Protein AF-A0A814BYK7-F1 (afdb_monomer_lite)

Secondary structure (DSSP, 8-state):
-PPPHHHHTSTT-GGGG--EEEEES--HHHHHHHGGGGGG-TT--EEEEEE--TT--HHHHHHHHHH-TT--EEEEEEEEEPPP-GGGGGGS-S-----SEEEEEEE--HHHHHHHHTT-TT--EEEEEEPPP--

Foldseek 3Di:
DDQDVQQCLALPHPQLQPAEDAEAPPPQVVVLVCLLSVLSNLRHAEYADEAEDAPHACLSVLLSQQPRARHAY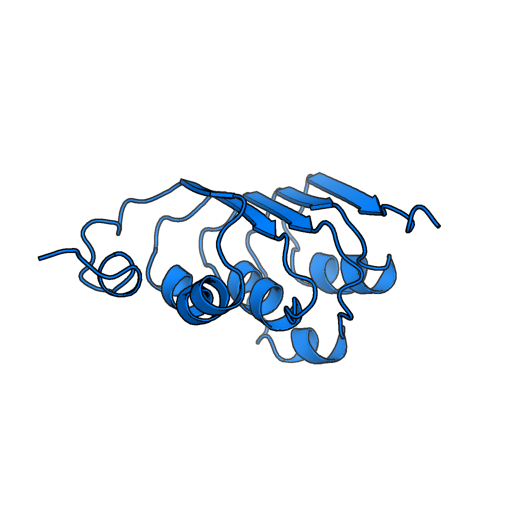YAYAYAYQHDYDLVSNVPNPLRARNHQEYAYHEDDDPVSVVSSVVSHPNHPYYHYHYDDDPD

InterPro domains:
  IPR032675 Leucine-rich repeat domain superfamily [G3DSA:3.80.10.10] (1-133)

pLDDT: mean 77.99, std 12.7, range [42.56, 96.81]

Sequence (135 aa):
MLLSFNDLFSFNSPFNLLRILHLYNCPSKKFISYLPNLTYLPDLSSLNLKICDQSINLNNIYQIILTLPKLKICNIKTNNNLKFSSSSILSINQNLSQIERLDIRGHCDLNECLSIVSHTHQLSHLVYIQTNPIH

Organism: NCBI:txid433720

Radius of gyration: 14.59 Å; chains: 1; bounding box: 35×36×38 Å

Structure (mmCIF, N/CA/C/O backbone):
data_AF-A0A814BYK7-F1
#
_entry.id   AF-A0A814BYK7-F1
#
loop_
_atom_site.group_PDB
_atom_site.id
_atom_site.type_symbol
_atom_site.label_atom_id
_atom_site.label_alt_id
_atom_site.label_comp_id
_atom_site.label_asym_id
_atom_site.label_entity_id
_atom_site.label_seq_id
_atom_site.pdbx_PDB_ins_code
_atom_site.Cartn_x
_atom_site.Cartn_y
_atom_site.Cartn_z
_atom_site.occupancy
_atom_site.B_iso_or_equiv
_atom_site.auth_seq_id
_atom_site.auth_comp_id
_atom_site.auth_asym_id
_atom_site.auth_atom_id
_atom_site.pdbx_PDB_model_num
ATOM 1 N N . MET A 1 1 ? -17.913 22.321 -11.421 1.00 48.31 1 MET A N 1
ATOM 2 C CA . MET A 1 1 ? -16.570 22.466 -10.825 1.00 48.31 1 MET A CA 1
ATOM 3 C C . MET A 1 1 ? -16.059 21.055 -10.566 1.00 48.31 1 MET A C 1
ATOM 5 O O . MET A 1 1 ? -16.697 20.338 -9.809 1.00 48.31 1 MET A O 1
ATOM 9 N N . LEU A 1 2 ? -15.041 20.594 -11.299 1.00 49.81 2 LEU A N 1
ATOM 10 C CA . LEU A 1 2 ? -14.456 19.267 -11.074 1.00 49.81 2 LEU A CA 1
ATOM 11 C C . LEU A 1 2 ? -13.570 19.361 -9.832 1.00 49.81 2 LEU A C 1
ATOM 13 O O . LEU A 1 2 ? -12.628 20.150 -9.831 1.00 49.81 2 LEU A O 1
ATOM 17 N N . LEU A 1 3 ? -13.895 18.598 -8.788 1.00 56.91 3 LEU A N 1
ATOM 18 C CA . LEU A 1 3 ? -13.022 18.446 -7.626 1.00 56.91 3 LEU A CA 1
ATOM 19 C C . LEU A 1 3 ? -11.685 17.877 -8.107 1.00 56.91 3 LEU A C 1
ATOM 21 O O . LEU A 1 3 ? -11.653 16.888 -8.849 1.00 56.91 3 LEU A O 1
ATOM 25 N N . SER A 1 4 ? -10.584 18.516 -7.726 1.00 67.69 4 SER A N 1
ATOM 26 C CA . SER A 1 4 ? -9.264 17.955 -7.976 1.00 67.69 4 SER A CA 1
ATOM 27 C C . SER A 1 4 ? -9.070 16.717 -7.097 1.00 67.69 4 SER A C 1
ATOM 29 O O . SER A 1 4 ? -9.708 16.567 -6.058 1.00 67.69 4 SER A O 1
ATOM 31 N N . PHE A 1 5 ? -8.162 15.8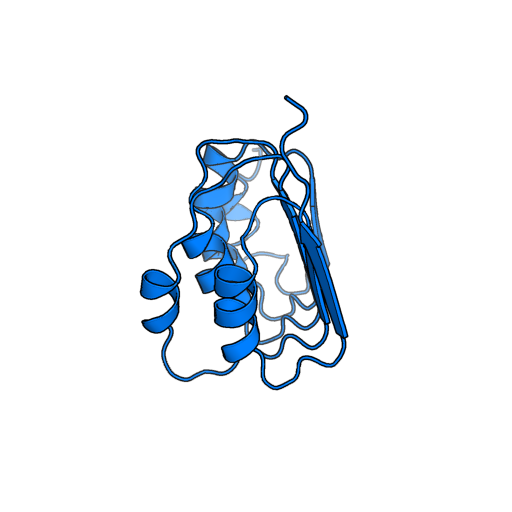19 -7.484 1.00 64.81 5 PHE A N 1
ATOM 32 C CA . PHE A 1 5 ? -7.845 14.639 -6.671 1.00 64.81 5 PHE A CA 1
ATOM 33 C C . PHE A 1 5 ? -7.397 15.022 -5.244 1.00 64.81 5 PHE A C 1
ATOM 35 O O . PHE A 1 5 ? -7.662 14.283 -4.305 1.00 64.81 5 PHE A O 1
ATOM 42 N N . ASN A 1 6 ? -6.795 16.205 -5.059 1.00 64.50 6 ASN A N 1
ATOM 43 C CA . ASN A 1 6 ? -6.466 16.748 -3.736 1.00 64.50 6 ASN A CA 1
ATOM 44 C C . ASN A 1 6 ? -7.705 17.048 -2.893 1.00 64.50 6 ASN A C 1
ATOM 46 O O . ASN A 1 6 ? -7.722 16.751 -1.701 1.00 64.50 6 ASN A O 1
ATOM 50 N N . ASP A 1 7 ? -8.753 17.583 -3.515 1.00 65.88 7 ASP A N 1
ATOM 51 C CA . ASP A 1 7 ? -9.993 17.917 -2.816 1.00 65.88 7 ASP A CA 1
ATOM 52 C C . ASP A 1 7 ? -10.726 16.642 -2.367 1.00 65.88 7 ASP A C 1
ATOM 54 O O . ASP A 1 7 ? -11.368 16.631 -1.315 1.00 65.88 7 ASP A O 1
ATOM 58 N N . LEU A 1 8 ? -10.561 15.542 -3.118 1.00 68.12 8 LEU A N 1
ATOM 59 C CA . LEU A 1 8 ? -11.109 14.223 -2.782 1.00 68.12 8 LEU A CA 1
ATOM 60 C C . LEU A 1 8 ? -10.408 13.565 -1.583 1.00 68.12 8 LEU A C 1
ATOM 62 O O . LEU A 1 8 ? -11.012 12.729 -0.922 1.00 68.12 8 LEU A O 1
ATOM 66 N N . PHE A 1 9 ? -9.163 13.913 -1.262 1.00 71.19 9 PHE A N 1
ATOM 67 C CA . PHE A 1 9 ? -8.400 13.258 -0.188 1.00 71.19 9 PHE A CA 1
ATOM 68 C C . PHE A 1 9 ? -7.878 14.267 0.834 1.00 71.19 9 PHE A C 1
ATOM 70 O O . PHE A 1 9 ? -6.733 14.211 1.253 1.00 71.19 9 PHE A O 1
ATOM 77 N N . SER A 1 10 ? -8.714 15.222 1.229 1.00 69.50 10 SER A N 1
ATOM 78 C CA . SER A 1 10 ? -8.409 16.169 2.305 1.00 69.50 10 SER A CA 1
ATOM 79 C C . SER A 1 10 ? -8.992 15.715 3.649 1.00 69.50 10 SER A C 1
ATOM 81 O O . SER A 1 10 ? -9.857 14.846 3.701 1.00 69.50 10 SER A O 1
ATOM 83 N N . PHE A 1 11 ? -8.566 16.332 4.754 1.00 63.28 11 PHE A N 1
ATOM 84 C CA . PHE A 1 11 ? -9.112 16.050 6.091 1.00 63.28 11 PHE A CA 1
ATOM 85 C C . PHE A 1 11 ? -10.643 16.225 6.176 1.00 63.28 11 PHE A C 1
ATOM 87 O O . PHE A 1 11 ? -11.317 15.477 6.877 1.00 63.28 11 PHE A O 1
ATOM 94 N N . ASN A 1 12 ? -11.201 17.172 5.414 1.00 68.31 12 ASN A N 1
ATOM 95 C CA . ASN A 1 12 ? -12.643 17.445 5.353 1.00 68.31 12 ASN A CA 1
ATOM 96 C C . ASN A 1 12 ? -13.349 16.683 4.223 1.00 68.31 12 ASN A C 1
ATOM 98 O O . ASN A 1 12 ? -14.468 17.020 3.834 1.00 68.31 12 ASN A O 1
ATOM 102 N N . SER A 1 13 ? -12.678 15.690 3.649 1.00 71.12 13 SER A N 1
ATOM 103 C CA . SER A 1 13 ? -13.198 14.937 2.527 1.00 71.12 13 SER A CA 1
ATOM 104 C C . SER A 1 13 ? -14.403 14.070 2.923 1.00 71.12 13 SER A C 1
ATOM 106 O O . SER A 1 13 ? -14.371 13.415 3.970 1.00 71.12 13 SER A O 1
ATOM 108 N N . PRO A 1 14 ? -15.429 13.951 2.054 1.00 70.31 14 PRO A N 1
ATOM 109 C CA . PRO A 1 14 ? -16.506 12.974 2.235 1.00 70.31 14 PRO A CA 1
ATOM 110 C C . PRO A 1 14 ? -16.019 11.515 2.143 1.00 70.31 14 PRO A C 1
ATOM 112 O O . PRO A 1 14 ? -16.784 10.590 2.402 1.00 70.31 14 PRO A O 1
ATOM 115 N N . PHE A 1 15 ? -14.757 11.287 1.765 1.00 76.12 15 PHE A N 1
ATOM 116 C CA . PHE A 1 15 ? -14.148 9.966 1.628 1.00 76.12 15 PHE A CA 1
ATOM 117 C C . PHE A 1 15 ? -13.496 9.457 2.923 1.00 76.12 15 PHE A C 1
ATOM 119 O O . PHE A 1 15 ? -12.761 8.476 2.881 1.00 76.12 15 PHE A O 1
ATOM 126 N N . ASN A 1 16 ? -13.774 10.055 4.085 1.00 75.44 16 ASN A N 1
ATOM 127 C CA . ASN A 1 16 ? -13.272 9.570 5.378 1.00 75.44 16 ASN A CA 1
ATOM 128 C C . ASN A 1 16 ? -13.665 8.108 5.697 1.00 75.44 16 ASN A C 1
ATOM 130 O O . ASN A 1 16 ? -12.946 7.437 6.430 1.00 75.44 16 ASN A O 1
ATOM 134 N N . LEU A 1 17 ? -14.752 7.604 5.099 1.00 83.31 17 LEU A N 1
ATOM 135 C CA . LEU A 1 17 ? -15.201 6.207 5.185 1.00 83.31 17 LEU A CA 1
ATOM 136 C C . LEU A 1 17 ? -14.608 5.293 4.097 1.00 83.31 17 LEU A C 1
ATOM 138 O O . LEU A 1 17 ? -14.977 4.118 4.009 1.00 83.31 17 LEU A O 1
ATOM 142 N N . LEU A 1 18 ? -13.738 5.804 3.220 1.00 88.69 18 LEU A N 1
ATOM 143 C CA . LEU A 1 18 ? -13.160 5.020 2.134 1.00 88.69 18 LEU A CA 1
ATOM 144 C C . LEU A 1 18 ? -12.225 3.947 2.699 1.00 88.69 18 LEU A C 1
ATOM 146 O O . LEU A 1 18 ? -11.150 4.237 3.215 1.00 88.69 18 LEU A O 1
ATOM 150 N N . ARG A 1 19 ? -12.630 2.684 2.547 1.00 93.00 19 ARG A N 1
ATOM 151 C CA . ARG A 1 19 ? -11.881 1.527 3.061 1.00 93.00 19 ARG A CA 1
ATOM 152 C C . ARG A 1 19 ? -10.960 0.882 2.045 1.00 93.00 19 ARG A C 1
ATOM 154 O O . ARG A 1 19 ? -9.969 0.267 2.429 1.00 93.00 19 ARG A O 1
ATOM 161 N N . ILE A 1 20 ? -11.307 0.980 0.768 1.00 94.19 20 ILE A N 1
ATOM 162 C CA . ILE A 1 20 ? -10.634 0.270 -0.313 1.00 94.19 20 ILE A CA 1
ATOM 163 C C . ILE A 1 20 ? -10.354 1.263 -1.429 1.00 94.19 20 ILE A C 1
ATOM 165 O O . ILE A 1 20 ? -11.272 1.915 -1.924 1.00 94.19 20 ILE A O 1
ATOM 169 N N . LEU A 1 21 ? -9.093 1.348 -1.842 1.00 90.69 21 LEU A N 1
ATOM 170 C CA . LEU A 1 21 ? -8.667 2.195 -2.945 1.00 90.69 21 LEU A CA 1
ATOM 171 C C . LEU A 1 21 ? -7.935 1.362 -3.995 1.00 90.69 21 LEU A C 1
ATOM 173 O O . LEU A 1 21 ? -6.969 0.653 -3.705 1.00 90.69 21 LEU A O 1
ATOM 177 N N . HIS A 1 22 ? -8.411 1.469 -5.230 1.00 90.75 22 HIS A N 1
ATOM 178 C CA . HIS A 1 22 ? -7.838 0.820 -6.397 1.00 90.75 22 HIS A CA 1
ATOM 179 C C . HIS A 1 22 ? -7.363 1.879 -7.381 1.00 90.75 22 HIS A C 1
ATOM 181 O O . HIS A 1 22 ? -8.159 2.684 -7.861 1.00 90.75 22 HIS A O 1
ATOM 187 N N . LEU A 1 23 ? -6.073 1.866 -7.699 1.00 84.19 23 LEU A N 1
ATOM 188 C CA . LEU A 1 23 ? -5.455 2.818 -8.608 1.00 84.19 23 LEU A CA 1
ATOM 189 C C . LEU A 1 23 ? -4.658 2.065 -9.659 1.00 84.19 23 LEU A C 1
ATOM 191 O O . LEU A 1 23 ? -3.598 1.494 -9.394 1.00 84.19 23 LEU A O 1
ATOM 195 N N . TYR A 1 24 ? -5.195 2.067 -10.873 1.00 84.12 24 TYR A N 1
ATOM 196 C CA . TYR A 1 24 ? -4.639 1.345 -12.003 1.00 84.12 24 TYR A CA 1
ATOM 197 C C . TYR A 1 24 ? -4.313 2.308 -13.134 1.00 84.12 24 TYR A C 1
ATOM 199 O O . TYR A 1 24 ? -5.149 3.125 -13.509 1.00 84.12 24 TYR A O 1
ATOM 207 N N . ASN A 1 25 ? -3.112 2.177 -13.706 1.00 73.69 25 ASN A N 1
ATOM 208 C CA . ASN A 1 25 ? -2.671 2.949 -14.871 1.00 73.69 25 ASN A CA 1
ATOM 209 C C . ASN A 1 25 ? -2.799 4.478 -14.677 1.00 73.69 25 ASN A C 1
ATOM 211 O O . ASN A 1 25 ? -2.995 5.217 -15.642 1.00 73.69 25 ASN A O 1
ATOM 215 N N . CYS A 1 26 ? -2.712 4.968 -13.437 1.00 67.69 26 CYS A N 1
ATOM 216 C CA . CYS A 1 26 ? -2.727 6.402 -13.180 1.00 67.69 26 CYS A CA 1
ATOM 217 C C . CYS A 1 26 ? -1.446 7.038 -13.746 1.00 67.69 26 CYS A C 1
ATOM 219 O O . CYS A 1 26 ? -0.382 6.415 -13.661 1.00 67.69 26 CYS A O 1
ATOM 221 N N . PRO A 1 27 ? -1.504 8.280 -14.268 1.00 68.31 27 PRO A N 1
ATOM 222 C CA . PRO A 1 27 ? -0.315 9.052 -14.605 1.00 68.31 27 PRO A CA 1
ATOM 223 C C . PRO A 1 27 ? 0.470 9.383 -13.326 1.00 68.31 27 PRO A C 1
ATOM 225 O O . PRO A 1 27 ? 0.295 10.424 -12.690 1.00 68.31 27 PRO A O 1
ATOM 228 N N . SER A 1 28 ? 1.298 8.422 -12.940 1.00 66.50 28 SER A N 1
ATOM 229 C CA . SER A 1 28 ? 2.489 8.475 -12.095 1.00 66.50 28 SER A CA 1
ATOM 230 C C . SER A 1 28 ? 2.844 9.812 -11.457 1.00 66.50 28 SER A C 1
ATOM 232 O O . SER A 1 28 ? 2.722 9.945 -10.245 1.00 66.50 28 SER A O 1
ATOM 234 N N . LYS A 1 29 ? 3.268 10.811 -12.242 1.00 67.94 29 LYS A N 1
ATOM 235 C CA . LYS A 1 29 ? 3.760 12.099 -11.734 1.00 67.94 29 LYS A CA 1
ATOM 236 C C . LYS A 1 29 ? 2.702 12.848 -10.931 1.00 67.94 29 LYS A C 1
ATOM 238 O O . LYS A 1 29 ? 3.009 13.378 -9.869 1.00 67.94 29 LYS A O 1
ATOM 243 N N . LYS A 1 30 ? 1.455 12.861 -11.411 1.00 68.81 30 LYS A N 1
ATOM 244 C CA . LYS A 1 30 ? 0.343 13.473 -10.671 1.00 68.81 30 LYS A CA 1
ATOM 245 C C . LYS A 1 30 ? -0.021 12.613 -9.468 1.00 68.81 30 LYS A C 1
ATOM 247 O O . LYS A 1 30 ? -0.169 13.134 -8.373 1.00 68.81 30 LYS A O 1
ATOM 252 N N . PHE A 1 31 ? -0.083 11.296 -9.643 1.00 71.50 31 PHE A N 1
ATOM 253 C CA . PHE A 1 31 ? -0.471 10.396 -8.562 1.00 71.50 31 PHE A CA 1
ATOM 254 C C . PHE A 1 31 ? 0.475 10.441 -7.352 1.00 71.50 31 PHE A C 1
ATOM 256 O O . PHE A 1 31 ? 0.004 10.560 -6.225 1.00 71.50 31 PHE A O 1
ATOM 263 N N . ILE A 1 32 ? 1.793 10.402 -7.564 1.00 71.06 32 ILE A N 1
ATOM 264 C CA . ILE A 1 32 ? 2.764 10.447 -6.458 1.00 71.06 32 ILE A CA 1
ATOM 265 C C . ILE A 1 32 ? 2.595 11.720 -5.638 1.00 71.06 32 ILE A C 1
ATOM 267 O O . ILE A 1 32 ? 2.685 11.666 -4.416 1.00 71.06 32 ILE A O 1
ATOM 271 N N . SER A 1 33 ? 2.307 12.850 -6.293 1.00 76.12 33 SER A N 1
ATOM 272 C CA . SER A 1 33 ? 2.074 14.114 -5.587 1.00 76.12 33 SER A CA 1
ATOM 273 C C . SER A 1 33 ? 0.864 14.064 -4.646 1.00 76.12 33 SER A C 1
ATOM 275 O O . SER A 1 33 ? 0.778 14.873 -3.729 1.00 76.12 33 SER A O 1
ATOM 277 N N . TYR A 1 34 ? -0.031 13.088 -4.829 1.00 77.25 34 TYR A N 1
ATOM 278 C CA . TYR A 1 34 ? -1.230 12.887 -4.018 1.00 77.25 34 TYR A CA 1
ATOM 279 C C . TYR A 1 34 ? -1.118 11.740 -3.017 1.00 77.25 34 TYR A C 1
ATOM 281 O O . TYR A 1 34 ? -1.963 11.631 -2.135 1.00 77.25 34 TYR A O 1
ATOM 289 N N . LEU A 1 35 ? -0.101 10.882 -3.122 1.00 78.50 35 LEU A N 1
ATOM 290 C CA . LEU A 1 35 ? 0.101 9.789 -2.172 1.00 78.50 35 LEU A CA 1
ATOM 291 C C . LEU A 1 35 ? 0.134 10.259 -0.708 1.00 78.50 35 LEU A C 1
ATOM 293 O O . LEU A 1 35 ? -0.493 9.586 0.110 1.00 78.50 35 LEU A O 1
ATOM 297 N N . PRO A 1 36 ? 0.776 11.393 -0.348 1.00 80.69 36 PRO A N 1
ATOM 298 C CA . PRO A 1 36 ? 0.778 11.861 1.039 1.00 80.69 36 PRO A CA 1
ATOM 299 C C . PRO A 1 36 ? -0.632 12.073 1.598 1.00 80.69 36 PRO A C 1
ATOM 301 O O . PRO A 1 36 ? -0.868 11.841 2.781 1.00 80.69 36 PRO A O 1
ATOM 304 N N . ASN A 1 37 ? -1.594 12.418 0.739 1.00 82.81 37 ASN A N 1
ATOM 305 C CA . ASN A 1 37 ? -2.976 12.656 1.134 1.00 82.81 37 ASN A CA 1
ATOM 306 C C . ASN A 1 37 ? -3.720 11.378 1.542 1.00 82.81 37 ASN A C 1
ATOM 308 O O . ASN A 1 37 ? -4.749 11.461 2.207 1.00 82.81 37 ASN A O 1
ATOM 312 N N . LEU A 1 38 ? -3.206 10.188 1.204 1.00 83.50 38 LEU A N 1
ATOM 313 C CA . LEU A 1 38 ? -3.787 8.931 1.686 1.00 83.50 38 LEU A CA 1
ATOM 314 C C . LEU A 1 38 ? -3.747 8.833 3.216 1.00 83.50 38 LEU A C 1
ATOM 316 O O . LEU A 1 38 ? -4.570 8.134 3.797 1.00 83.50 38 LEU A O 1
ATOM 320 N N . THR A 1 39 ? -2.841 9.564 3.874 1.00 81.62 39 THR A N 1
ATOM 321 C CA . THR A 1 39 ? -2.788 9.653 5.343 1.00 81.62 39 THR A CA 1
ATOM 322 C C . THR A 1 39 ? -4.030 10.307 5.952 1.00 81.62 39 THR A C 1
ATOM 324 O O . THR A 1 39 ? -4.335 10.061 7.116 1.00 81.62 39 THR A O 1
ATOM 327 N N . TYR A 1 40 ? -4.802 11.064 5.163 1.00 82.94 40 TYR A N 1
ATOM 328 C CA . TYR A 1 40 ? -6.083 11.641 5.577 1.00 82.94 40 TYR A CA 1
ATOM 329 C C . TYR A 1 40 ? -7.267 10.675 5.439 1.00 82.94 40 TYR A C 1
ATOM 331 O O . TYR A 1 40 ? -8.401 11.071 5.697 1.00 82.94 40 TYR A O 1
ATOM 339 N N . LEU A 1 41 ? -7.037 9.420 5.040 1.00 86.19 41 LEU A N 1
ATOM 340 C CA . LEU A 1 41 ? -8.068 8.387 4.954 1.00 86.19 41 LEU A CA 1
ATOM 341 C C . LEU A 1 41 ? -8.000 7.464 6.183 1.00 86.19 41 LEU A C 1
ATOM 343 O O . LEU A 1 41 ? -7.317 6.437 6.142 1.00 86.19 41 LEU A O 1
ATOM 347 N N . PRO A 1 42 ? -8.703 7.788 7.285 1.00 83.19 42 PRO A N 1
ATOM 348 C CA . PRO A 1 42 ? -8.542 7.084 8.557 1.00 83.19 42 PRO A CA 1
ATOM 349 C C . PRO A 1 42 ? -9.013 5.627 8.512 1.00 83.19 42 PRO A C 1
ATOM 351 O O . PRO A 1 42 ? -8.590 4.834 9.350 1.00 83.19 42 PRO A O 1
ATOM 354 N N . ASP A 1 43 ? -9.881 5.274 7.560 1.00 88.62 43 ASP A N 1
ATOM 355 C CA . ASP A 1 43 ? -10.459 3.936 7.412 1.00 88.62 43 ASP A CA 1
ATOM 356 C C . ASP A 1 43 ? -9.875 3.125 6.249 1.00 88.62 43 ASP A C 1
ATOM 358 O O . ASP A 1 43 ? -10.309 1.989 6.019 1.00 88.62 43 ASP A O 1
ATOM 362 N N . LEU A 1 44 ? -8.877 3.658 5.534 1.00 91.88 44 LEU A N 1
ATOM 363 C CA . LEU A 1 44 ? -8.273 2.952 4.410 1.00 91.88 44 LEU A CA 1
ATOM 364 C C . LEU A 1 44 ? -7.556 1.690 4.903 1.00 91.88 44 LEU A C 1
ATOM 366 O O . LEU A 1 44 ? -6.526 1.750 5.570 1.00 91.88 44 LEU A O 1
ATOM 370 N N . SER A 1 45 ? -8.115 0.539 4.540 1.00 95.06 45 SER A N 1
ATOM 371 C CA . SER A 1 45 ? -7.662 -0.786 4.974 1.00 95.06 45 SER A CA 1
ATOM 372 C C . SER A 1 45 ? -7.083 -1.627 3.845 1.00 95.06 45 SER A C 1
ATOM 374 O O . SER A 1 45 ? -6.287 -2.531 4.105 1.00 95.06 45 SER A O 1
ATOM 376 N N . SER A 1 46 ? -7.422 -1.303 2.595 1.00 96.81 46 SER A N 1
ATOM 377 C CA . SER A 1 46 ? -6.887 -1.962 1.410 1.00 96.81 46 SER A CA 1
ATOM 378 C C . SER A 1 46 ? -6.456 -0.950 0.355 1.00 96.81 46 SER A C 1
ATOM 380 O O . SER A 1 46 ? -7.247 -0.107 -0.072 1.00 96.81 46 SER A O 1
ATOM 382 N N . LEU A 1 47 ? -5.233 -1.107 -0.146 1.00 93.50 47 LEU A N 1
ATOM 383 C CA . LEU A 1 47 ? -4.672 -0.293 -1.219 1.00 93.50 47 LEU A CA 1
ATOM 384 C C . LEU A 1 47 ? -4.124 -1.183 -2.336 1.00 93.50 47 LEU A C 1
ATOM 386 O O . LEU A 1 47 ? -3.258 -2.023 -2.106 1.00 93.50 47 LEU A O 1
ATOM 390 N N . ASN A 1 48 ? -4.612 -0.971 -3.555 1.00 92.62 48 ASN A N 1
ATOM 391 C CA . ASN A 1 48 ? -4.123 -1.641 -4.754 1.00 92.62 48 ASN A CA 1
ATOM 392 C C . ASN A 1 48 ? -3.558 -0.600 -5.720 1.00 92.62 48 ASN A C 1
ATOM 394 O O . ASN A 1 48 ? -4.305 0.230 -6.237 1.00 92.62 48 ASN A O 1
ATOM 398 N N . LEU A 1 49 ? -2.256 -0.665 -5.985 1.00 88.12 49 LEU A N 1
ATOM 399 C CA . LEU A 1 49 ? -1.535 0.225 -6.886 1.00 88.12 49 LEU A CA 1
ATOM 400 C C . LEU A 1 49 ? -0.976 -0.567 -8.067 1.00 88.12 49 LEU A C 1
ATOM 402 O O . LEU A 1 49 ? -0.250 -1.544 -7.888 1.00 88.12 49 LEU A O 1
ATOM 406 N N . LYS A 1 50 ? -1.251 -0.105 -9.287 1.00 87.12 50 LYS A N 1
ATOM 407 C CA . LYS A 1 50 ? -0.528 -0.534 -10.488 1.00 87.12 50 LYS A CA 1
ATOM 408 C C . LYS A 1 50 ? 0.163 0.656 -11.132 1.00 87.12 50 LYS A C 1
ATOM 410 O O . LYS A 1 50 ? -0.485 1.536 -11.702 1.00 87.12 50 LYS A O 1
ATOM 415 N N . ILE A 1 51 ? 1.484 0.635 -11.056 1.00 80.62 51 ILE A N 1
ATOM 416 C CA . ILE A 1 51 ? 2.384 1.692 -11.489 1.00 80.62 51 ILE A CA 1
ATOM 417 C C . ILE A 1 51 ? 2.984 1.317 -12.844 1.00 80.62 51 ILE A C 1
ATOM 419 O O . ILE A 1 51 ? 3.617 0.273 -12.995 1.00 80.62 51 ILE A O 1
ATOM 423 N N . CYS A 1 52 ? 2.787 2.190 -13.831 1.00 75.81 52 CYS A N 1
ATOM 424 C CA . CYS A 1 52 ? 3.249 1.964 -15.201 1.00 75.81 52 CYS A CA 1
ATOM 425 C C . CYS A 1 52 ? 4.371 2.911 -15.653 1.00 75.81 52 CYS A C 1
ATOM 427 O O . CYS A 1 52 ? 4.929 2.687 -16.721 1.00 75.81 52 CYS A O 1
ATOM 429 N N . ASP A 1 53 ? 4.729 3.936 -14.873 1.00 73.19 53 ASP A N 1
ATOM 430 C CA . ASP A 1 53 ? 5.804 4.878 -15.229 1.00 73.19 53 ASP A CA 1
ATOM 431 C C . ASP A 1 53 ? 7.145 4.461 -14.614 1.00 73.19 53 ASP A C 1
ATOM 433 O O . ASP A 1 53 ? 7.205 3.965 -13.488 1.00 73.19 53 ASP A O 1
ATOM 437 N N . GLN A 1 54 ? 8.206 4.633 -15.396 1.00 67.38 54 GLN A N 1
ATOM 438 C CA . GLN A 1 54 ? 9.594 4.283 -15.107 1.00 67.38 54 GLN A CA 1
ATOM 439 C C . GLN A 1 54 ? 10.319 5.358 -14.290 1.00 67.38 54 GLN A C 1
ATOM 441 O O . GLN A 1 54 ? 11.376 5.085 -13.733 1.00 67.38 54 GLN A O 1
ATOM 446 N N . SER A 1 55 ? 9.778 6.576 -14.188 1.00 67.19 55 SER A N 1
ATOM 447 C CA . SER A 1 55 ? 10.450 7.680 -13.492 1.00 67.19 55 SER A CA 1
ATOM 448 C C . SER A 1 55 ? 10.075 7.811 -12.009 1.00 67.19 55 SER A C 1
ATOM 450 O O . SER A 1 55 ? 10.346 8.850 -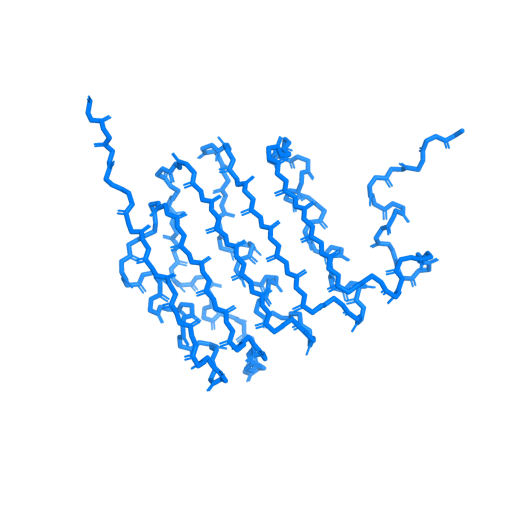11.407 1.00 67.19 55 SER A O 1
ATOM 452 N N . ILE A 1 56 ? 9.375 6.833 -11.424 1.00 72.00 56 ILE A N 1
ATOM 453 C CA . ILE A 1 56 ? 8.830 6.947 -10.064 1.00 72.00 56 ILE A CA 1
ATOM 454 C C . ILE A 1 56 ? 9.810 6.419 -9.020 1.00 72.00 56 ILE A C 1
ATOM 456 O O . ILE A 1 56 ? 10.200 5.259 -9.060 1.00 72.00 56 ILE A O 1
ATOM 460 N N . ASN A 1 57 ? 10.109 7.232 -8.007 1.00 73.81 57 ASN A N 1
ATOM 461 C CA . ASN A 1 57 ? 10.758 6.741 -6.797 1.00 73.81 57 ASN A CA 1
ATOM 462 C C . ASN A 1 57 ? 9.743 5.989 -5.916 1.00 73.81 57 ASN A C 1
ATOM 464 O O . ASN A 1 57 ? 8.803 6.592 -5.390 1.00 73.81 57 ASN A O 1
ATOM 468 N N . LEU A 1 58 ? 9.938 4.678 -5.752 1.00 76.62 58 LEU A N 1
ATOM 469 C CA . LEU A 1 58 ? 9.069 3.837 -4.928 1.00 76.62 58 LEU A CA 1
ATOM 470 C C . LEU A 1 58 ? 9.245 4.069 -3.422 1.00 76.62 58 LEU A C 1
ATOM 472 O O . LEU A 1 58 ? 8.322 3.765 -2.669 1.00 76.62 58 LEU A O 1
ATOM 476 N N . ASN A 1 59 ? 10.369 4.635 -2.970 1.00 78.56 59 ASN A N 1
ATOM 477 C CA . ASN A 1 59 ? 10.645 4.830 -1.543 1.00 78.56 59 ASN A CA 1
ATOM 478 C C . ASN A 1 59 ? 9.546 5.659 -0.872 1.00 78.56 59 ASN A C 1
ATOM 480 O O . ASN A 1 59 ? 9.062 5.284 0.191 1.00 78.56 59 ASN A O 1
ATOM 484 N N . ASN A 1 60 ? 9.084 6.725 -1.530 1.00 77.62 60 ASN A N 1
ATOM 485 C CA . ASN A 1 60 ? 8.010 7.571 -1.008 1.00 77.62 60 ASN A CA 1
ATOM 486 C C . ASN A 1 60 ? 6.692 6.797 -0.885 1.00 77.62 60 ASN A C 1
ATOM 488 O O . ASN A 1 60 ? 5.935 6.999 0.058 1.00 77.62 60 ASN A O 1
ATOM 492 N N . ILE A 1 61 ? 6.420 5.892 -1.830 1.00 82.56 61 ILE A N 1
ATOM 493 C CA . ILE A 1 61 ? 5.218 5.054 -1.801 1.00 82.56 61 ILE A CA 1
ATOM 494 C C . ILE A 1 61 ? 5.282 4.128 -0.593 1.00 82.56 61 ILE A C 1
ATOM 496 O O . ILE A 1 61 ? 4.344 4.093 0.198 1.00 82.56 61 ILE A O 1
ATOM 500 N N . TYR A 1 62 ? 6.403 3.429 -0.418 1.00 83.31 62 TYR A N 1
ATOM 501 C CA . TYR A 1 62 ? 6.587 2.511 0.699 1.00 83.31 62 TYR A CA 1
ATOM 502 C C . TYR A 1 62 ? 6.565 3.228 2.057 1.00 83.31 62 TYR A C 1
ATOM 504 O O . TYR A 1 62 ? 5.926 2.748 2.987 1.00 83.31 62 TYR A O 1
ATOM 512 N N . GLN A 1 63 ? 7.166 4.415 2.169 1.00 82.81 63 GLN A N 1
ATOM 513 C CA . GLN A 1 63 ? 7.074 5.230 3.386 1.00 82.81 63 GLN A CA 1
ATOM 514 C C . GLN A 1 63 ? 5.628 5.571 3.752 1.00 82.81 63 GLN A C 1
ATOM 516 O O . GLN A 1 63 ? 5.225 5.469 4.910 1.00 82.81 63 GLN A O 1
ATOM 521 N N . ILE A 1 64 ? 4.824 5.944 2.759 1.00 84.38 64 ILE A N 1
ATOM 522 C CA . ILE A 1 64 ? 3.428 6.309 2.983 1.00 84.38 64 ILE A CA 1
ATOM 523 C C . ILE A 1 64 ? 2.608 5.078 3.365 1.00 84.38 64 ILE A C 1
ATOM 525 O O . ILE A 1 64 ? 1.933 5.111 4.385 1.00 84.38 64 ILE A O 1
ATOM 529 N N . ILE A 1 65 ? 2.688 3.966 2.626 1.00 87.50 65 ILE A N 1
ATOM 530 C CA . ILE A 1 65 ? 1.872 2.783 2.961 1.00 87.50 65 ILE A CA 1
ATOM 531 C C . ILE A 1 65 ? 2.208 2.224 4.348 1.00 87.50 65 ILE A C 1
ATOM 533 O O . ILE A 1 65 ? 1.307 1.782 5.055 1.00 87.50 65 ILE A O 1
ATOM 537 N N . LEU A 1 66 ? 3.484 2.269 4.752 1.00 87.00 66 LEU A N 1
ATOM 538 C CA . LEU A 1 66 ? 3.926 1.759 6.049 1.00 87.00 66 LEU A CA 1
ATOM 539 C C . LEU A 1 66 ? 3.434 2.634 7.209 1.00 87.00 66 LEU A C 1
ATOM 541 O O . LEU A 1 66 ? 3.301 2.136 8.322 1.00 87.00 66 LEU A O 1
ATOM 545 N N . THR A 1 67 ? 3.114 3.905 6.947 1.00 86.12 67 THR A N 1
ATOM 546 C CA . THR A 1 67 ? 2.619 4.860 7.952 1.00 86.12 67 THR A CA 1
ATOM 547 C C . THR A 1 67 ? 1.090 4.944 8.011 1.00 86.12 67 THR A C 1
ATOM 549 O O . THR A 1 67 ? 0.555 5.593 8.910 1.00 86.12 67 THR A O 1
ATOM 552 N N . LEU A 1 68 ? 0.363 4.277 7.104 1.00 87.75 68 LEU A N 1
ATOM 553 C CA . LEU A 1 68 ? -1.100 4.279 7.113 1.00 87.75 68 LEU A CA 1
ATOM 554 C C . LEU A 1 68 ? -1.645 3.432 8.279 1.00 87.75 68 LEU A C 1
ATOM 556 O O . LEU A 1 68 ? -1.434 2.219 8.310 1.00 87.75 68 LEU A O 1
ATOM 560 N N . PRO A 1 69 ? -2.400 4.031 9.221 1.00 84.31 69 PRO A N 1
ATOM 561 C CA . PRO A 1 69 ? -2.668 3.422 10.525 1.00 84.31 69 PRO A CA 1
ATOM 562 C C . PRO A 1 69 ? -3.580 2.192 10.472 1.00 84.31 69 PRO A C 1
ATOM 564 O O . PRO A 1 69 ? -3.512 1.347 11.358 1.00 84.31 69 PRO A O 1
ATOM 567 N N . LYS A 1 70 ? -4.447 2.086 9.458 1.00 90.69 70 LYS A N 1
ATOM 568 C CA . LYS A 1 70 ? -5.388 0.963 9.302 1.00 90.69 70 LYS A CA 1
ATOM 569 C C . LYS A 1 70 ? -5.133 0.115 8.062 1.00 90.69 70 LYS A C 1
ATOM 571 O O . LYS A 1 70 ? -5.927 -0.786 7.789 1.00 90.69 70 LYS A O 1
ATOM 576 N N . LEU A 1 71 ? -4.054 0.376 7.319 1.00 93.50 71 LEU A N 1
ATOM 577 C CA . LEU A 1 71 ? -3.768 -0.367 6.100 1.00 93.50 71 LEU A CA 1
ATOM 578 C C . LEU A 1 71 ? -3.344 -1.797 6.450 1.00 93.50 71 LEU A C 1
ATOM 580 O O . LEU A 1 71 ? -2.253 -2.019 6.963 1.00 93.50 71 LEU A O 1
ATOM 584 N N . LYS A 1 72 ? -4.209 -2.762 6.134 1.00 95.31 72 LYS A N 1
ATOM 585 C CA . LYS A 1 72 ? -3.979 -4.196 6.361 1.00 95.31 72 LYS A CA 1
ATOM 586 C C . LYS A 1 72 ? -3.529 -4.916 5.100 1.00 95.31 72 LYS A C 1
ATOM 588 O O . LYS A 1 72 ? -2.767 -5.876 5.172 1.00 95.31 72 LYS A O 1
ATOM 593 N N . ILE A 1 73 ? -4.020 -4.473 3.944 1.00 96.50 73 ILE A N 1
ATOM 594 C CA . ILE A 1 73 ? -3.782 -5.125 2.657 1.00 96.50 73 ILE A CA 1
ATOM 595 C C . ILE A 1 73 ? -3.153 -4.119 1.702 1.00 96.50 73 ILE A C 1
ATOM 597 O O . ILE A 1 73 ? -3.758 -3.095 1.377 1.00 96.50 73 ILE A O 1
ATOM 601 N N . CYS A 1 74 ? -1.961 -4.432 1.204 1.00 93.50 74 CYS A N 1
ATOM 602 C CA . CYS A 1 74 ? -1.306 -3.637 0.179 1.00 93.50 74 CYS A CA 1
ATOM 603 C C . CYS A 1 74 ? -0.880 -4.510 -1.001 1.00 93.50 74 CYS A C 1
ATOM 605 O O . CYS A 1 74 ? -0.222 -5.534 -0.827 1.00 93.50 74 CYS A O 1
ATOM 607 N N . ASN A 1 75 ? -1.249 -4.090 -2.206 1.00 92.88 75 ASN A N 1
ATOM 608 C CA . ASN A 1 75 ? -0.808 -4.696 -3.453 1.00 92.88 75 ASN A CA 1
ATOM 609 C C . ASN A 1 75 ? -0.159 -3.626 -4.322 1.00 92.88 75 ASN A C 1
ATOM 611 O O . ASN A 1 75 ? -0.809 -2.643 -4.684 1.00 92.88 75 ASN A O 1
ATOM 615 N N . ILE A 1 76 ? 1.107 -3.825 -4.662 1.00 87.62 76 ILE A N 1
ATOM 616 C CA . ILE A 1 76 ? 1.888 -2.932 -5.503 1.00 87.62 76 ILE A CA 1
ATOM 617 C C . ILE A 1 76 ? 2.410 -3.743 -6.679 1.00 87.62 76 ILE A C 1
ATOM 619 O O . ILE A 1 76 ? 3.287 -4.596 -6.547 1.00 87.62 76 ILE A O 1
ATOM 623 N N . LYS A 1 77 ? 1.881 -3.431 -7.859 1.00 87.31 77 LYS A N 1
ATOM 624 C CA . LYS A 1 77 ? 2.363 -3.953 -9.131 1.00 87.31 77 LYS A CA 1
ATOM 625 C C . LYS A 1 77 ? 3.082 -2.856 -9.900 1.00 87.31 77 LYS A C 1
ATOM 627 O O . LYS A 1 77 ? 2.471 -1.856 -10.268 1.00 87.31 77 LYS A O 1
ATOM 632 N N . THR A 1 78 ? 4.353 -3.063 -10.199 1.00 78.62 78 THR A N 1
ATOM 633 C CA . THR A 1 78 ? 5.155 -2.205 -11.076 1.00 78.62 78 THR A CA 1
ATOM 634 C C . THR A 1 78 ? 5.532 -2.979 -12.337 1.00 78.62 78 THR A C 1
ATOM 636 O O . THR A 1 78 ? 5.814 -4.173 -12.287 1.00 78.62 78 THR A O 1
ATOM 639 N N . ASN A 1 79 ? 5.512 -2.299 -13.483 1.00 72.81 79 ASN A N 1
ATOM 640 C CA . ASN A 1 79 ? 5.950 -2.873 -14.758 1.00 72.81 79 ASN A CA 1
ATOM 641 C C . ASN A 1 79 ? 7.433 -2.584 -15.071 1.00 72.81 79 ASN A C 1
ATOM 643 O O . ASN A 1 79 ? 7.878 -2.896 -16.170 1.00 72.81 79 ASN A O 1
ATOM 647 N N . ASN A 1 80 ? 8.179 -1.939 -14.166 1.00 64.25 80 ASN A N 1
ATOM 648 C CA . ASN A 1 80 ? 9.414 -1.236 -14.519 1.00 64.25 80 ASN A CA 1
ATOM 649 C C . ASN A 1 80 ? 10.556 -1.440 -13.516 1.00 64.25 80 ASN A C 1
ATOM 651 O O . ASN A 1 80 ? 10.302 -1.584 -12.320 1.00 64.25 80 ASN A O 1
ATOM 655 N N . ASN A 1 81 ? 11.796 -1.341 -14.022 1.00 58.19 81 ASN A N 1
ATOM 656 C CA . ASN A 1 81 ? 13.060 -1.283 -13.270 1.00 58.19 81 ASN A CA 1
ATOM 657 C C . ASN A 1 81 ? 13.148 0.009 -12.442 1.00 58.19 81 ASN A C 1
ATOM 659 O O . ASN A 1 81 ? 13.803 0.974 -12.842 1.00 58.19 81 ASN A O 1
ATOM 663 N N . LEU A 1 82 ? 12.454 0.065 -11.310 1.00 59.56 82 LEU A N 1
ATOM 664 C CA . LEU A 1 82 ? 12.504 1.219 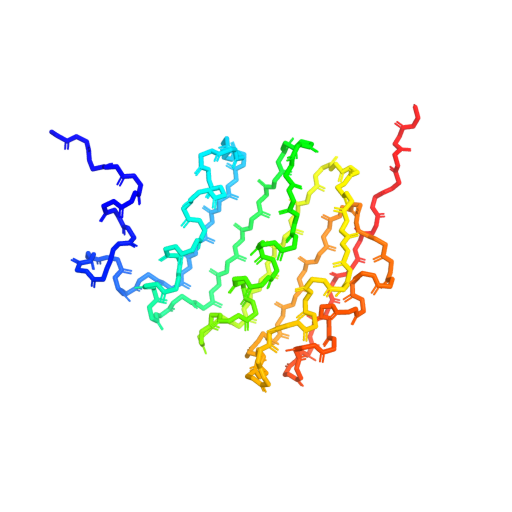-10.422 1.00 59.56 82 LEU A CA 1
ATOM 665 C C . LEU A 1 82 ? 13.592 0.980 -9.381 1.00 59.56 82 LEU A C 1
ATOM 667 O O . LEU A 1 82 ? 13.512 0.032 -8.612 1.00 59.56 82 LEU A O 1
ATOM 671 N N . LYS A 1 83 ? 14.611 1.847 -9.365 1.00 59.25 83 LYS A N 1
ATOM 672 C CA . LYS A 1 83 ? 15.629 1.833 -8.311 1.00 59.25 83 LYS A CA 1
ATOM 673 C C . LYS A 1 83 ? 14.957 2.174 -6.990 1.00 59.25 83 LYS A C 1
ATOM 675 O O . LYS A 1 83 ? 14.441 3.284 -6.832 1.00 59.25 83 LYS A O 1
ATOM 680 N N . PHE A 1 84 ? 14.981 1.238 -6.060 1.00 64.38 84 PHE A N 1
ATOM 681 C CA . PHE A 1 84 ? 14.631 1.486 -4.682 1.00 64.38 84 PHE A CA 1
ATOM 682 C C . PHE A 1 84 ? 15.927 1.609 -3.868 1.00 64.38 84 PHE A C 1
ATOM 684 O O . PHE A 1 84 ? 17.017 1.228 -4.290 1.00 64.38 84 PHE A O 1
ATOM 691 N N . SER A 1 85 ? 15.841 2.286 -2.729 1.00 66.25 85 SER A N 1
ATOM 692 C CA . SER A 1 85 ? 16.976 2.425 -1.819 1.00 66.25 85 SER A CA 1
ATOM 693 C C . SER A 1 85 ? 16.475 2.224 -0.404 1.00 66.25 85 SER A C 1
ATOM 695 O O . SER A 1 85 ? 15.832 3.110 0.162 1.00 66.25 85 SER A O 1
ATOM 697 N N . SER A 1 86 ? 16.797 1.067 0.175 1.00 60.78 86 SER A N 1
ATOM 698 C CA . SER A 1 86 ? 16.384 0.662 1.526 1.00 60.78 86 SER A CA 1
ATOM 699 C C . SER A 1 86 ? 16.778 1.676 2.600 1.00 60.78 86 SER A C 1
ATOM 701 O O . SER A 1 86 ? 16.048 1.857 3.573 1.00 60.78 86 SER A O 1
ATOM 703 N N . SER A 1 87 ? 17.863 2.427 2.383 1.00 61.97 87 SER A N 1
ATOM 704 C CA . SER A 1 87 ? 18.305 3.514 3.267 1.00 61.97 87 SER A CA 1
ATOM 705 C C . SER A 1 87 ? 17.245 4.593 3.513 1.00 61.97 87 SER A C 1
ATOM 707 O O . SER A 1 87 ? 17.278 5.251 4.546 1.00 61.97 87 SER A O 1
ATOM 709 N N . SER A 1 88 ? 16.286 4.767 2.596 1.00 63.38 88 SER A N 1
ATOM 710 C CA . SER A 1 88 ? 15.208 5.753 2.733 1.00 63.38 88 SER A CA 1
ATOM 711 C C . SER A 1 88 ? 14.069 5.273 3.637 1.00 63.38 88 SER A C 1
ATOM 713 O O . SER A 1 88 ? 13.349 6.095 4.190 1.00 63.38 88 SER A O 1
ATOM 715 N N . ILE A 1 89 ? 13.873 3.961 3.797 1.00 61.78 89 ILE A N 1
ATOM 716 C CA . ILE A 1 89 ? 12.814 3.419 4.666 1.00 61.78 89 ILE A CA 1
ATOM 717 C C . ILE A 1 89 ? 13.230 3.459 6.139 1.00 61.78 89 ILE A C 1
ATOM 719 O O . ILE A 1 89 ? 12.385 3.655 7.006 1.00 61.78 89 ILE A O 1
ATOM 723 N N . LEU A 1 90 ? 14.532 3.368 6.424 1.00 55.75 90 LEU A N 1
ATOM 724 C CA . LEU A 1 90 ? 15.082 3.339 7.785 1.00 55.75 90 LEU A CA 1
ATOM 725 C C . LEU A 1 90 ? 14.772 4.593 8.629 1.00 55.75 90 LEU A C 1
ATOM 727 O O . LEU A 1 90 ? 14.968 4.570 9.840 1.00 55.75 90 LEU A O 1
ATOM 731 N N . SER A 1 91 ? 14.296 5.685 8.018 1.00 57.06 91 SER A N 1
ATOM 732 C CA . SER A 1 91 ? 13.877 6.905 8.721 1.00 57.06 91 SER A CA 1
ATOM 733 C C . SER A 1 91 ? 12.407 6.908 9.155 1.00 57.06 91 SER A C 1
ATOM 735 O O . SER A 1 91 ? 11.952 7.891 9.741 1.00 57.06 91 SER A O 1
ATOM 737 N N . ILE A 1 92 ? 11.633 5.864 8.842 1.00 61.56 92 ILE A N 1
ATOM 738 C CA . ILE A 1 92 ? 10.266 5.734 9.348 1.00 61.56 92 ILE A CA 1
ATOM 739 C C . ILE A 1 92 ? 10.381 5.439 10.845 1.00 61.56 92 ILE A C 1
ATOM 741 O O . ILE A 1 92 ? 10.834 4.369 11.246 1.00 61.56 92 ILE A O 1
ATOM 745 N N . ASN A 1 93 ? 10.020 6.429 11.669 1.00 53.56 93 ASN A N 1
ATOM 746 C CA . ASN A 1 93 ? 9.906 6.287 13.121 1.00 53.56 93 ASN A CA 1
ATOM 747 C C . ASN A 1 93 ? 9.190 4.974 13.468 1.00 53.56 93 ASN A C 1
ATOM 749 O O . ASN A 1 93 ? 8.258 4.606 12.763 1.00 53.56 93 ASN A O 1
ATOM 753 N N . GLN A 1 94 ? 9.613 4.335 14.564 1.00 54.91 94 GLN A N 1
ATOM 754 C CA . GLN A 1 94 ? 9.313 2.982 15.087 1.00 54.91 94 GLN A CA 1
ATOM 755 C C . GLN A 1 94 ? 7.843 2.489 15.106 1.00 54.91 94 GLN A C 1
ATOM 757 O O . GLN A 1 94 ? 7.559 1.427 15.658 1.00 54.91 94 GLN A O 1
ATOM 762 N N . ASN A 1 95 ? 6.895 3.217 14.524 1.00 61.91 95 ASN A N 1
ATOM 763 C CA . ASN A 1 95 ? 5.545 2.754 14.264 1.00 61.91 95 ASN A CA 1
ATOM 764 C C . ASN A 1 95 ? 5.574 1.627 13.233 1.00 61.91 95 ASN A C 1
ATOM 766 O O . ASN A 1 95 ? 5.738 1.830 12.032 1.00 61.91 95 ASN A O 1
ATOM 770 N N . LEU A 1 96 ? 5.400 0.422 13.753 1.00 72.62 96 LEU A N 1
ATOM 771 C CA . LEU A 1 96 ? 5.268 -0.794 12.977 1.00 72.62 96 LEU A CA 1
ATOM 772 C C . LEU A 1 96 ? 3.973 -0.753 12.169 1.00 72.62 96 LEU A C 1
ATOM 774 O O . LEU A 1 96 ? 2.891 -0.477 12.702 1.00 72.62 96 LEU A O 1
ATOM 778 N N . SER A 1 97 ? 4.090 -1.064 10.883 1.00 84.38 97 SER A N 1
ATOM 779 C CA . SER A 1 97 ? 2.944 -1.129 9.990 1.00 84.38 97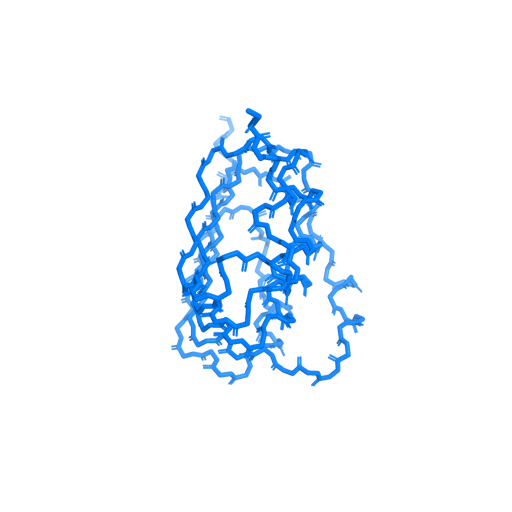 SER A CA 1
ATOM 780 C C . SER A 1 97 ? 1.989 -2.253 10.408 1.00 84.38 97 SER A C 1
ATOM 782 O O . SER A 1 97 ? 2.419 -3.328 10.832 1.00 84.38 97 SER A O 1
ATOM 784 N N . GLN A 1 98 ? 0.687 -2.005 10.249 1.00 89.44 98 GLN A N 1
ATOM 785 C CA . GLN A 1 98 ? -0.391 -2.973 10.505 1.00 89.44 98 GLN A CA 1
ATOM 786 C C . GLN A 1 98 ? -0.693 -3.858 9.281 1.00 89.44 98 GLN A C 1
ATOM 788 O O . GLN A 1 98 ? -1.735 -4.509 9.217 1.00 89.44 98 GLN A O 1
ATOM 793 N N . ILE A 1 99 ? 0.182 -3.851 8.268 1.00 93.56 99 ILE A N 1
ATOM 794 C CA . ILE A 1 99 ? -0.005 -4.649 7.057 1.00 93.56 99 ILE A CA 1
ATOM 795 C C . ILE A 1 99 ? 0.081 -6.138 7.414 1.00 93.56 99 ILE A C 1
ATOM 797 O O . ILE A 1 99 ? 1.120 -6.642 7.837 1.00 93.56 99 ILE A O 1
ATOM 801 N N . GLU A 1 100 ? -1.022 -6.841 7.179 1.00 96.19 100 GLU A N 1
ATOM 802 C CA . GLU A 1 100 ? -1.172 -8.287 7.345 1.00 96.19 100 GLU A CA 1
ATOM 803 C C . GLU A 1 100 ? -0.895 -9.027 6.029 1.00 96.19 100 GLU A C 1
ATOM 805 O O . GLU A 1 100 ? -0.414 -10.164 6.032 1.00 96.19 100 GLU A O 1
ATOM 810 N N . ARG A 1 101 ? -1.181 -8.376 4.892 1.00 96.62 101 ARG A N 1
ATOM 811 C CA . ARG A 1 101 ? -0.984 -8.920 3.546 1.00 96.62 101 ARG A CA 1
ATOM 812 C C . ARG A 1 101 ? -0.290 -7.921 2.631 1.00 96.62 101 ARG A C 1
ATOM 814 O O . ARG A 1 101 ? -0.828 -6.850 2.347 1.00 96.62 101 ARG A O 1
ATOM 821 N N . LEU A 1 102 ? 0.848 -8.337 2.088 1.00 92.88 102 LEU A N 1
ATOM 822 C CA . LEU A 1 102 ? 1.661 -7.557 1.165 1.00 92.88 102 LEU A CA 1
ATOM 823 C C . LEU A 1 102 ? 1.871 -8.346 -0.131 1.00 92.88 102 LEU A C 1
ATOM 825 O O . LEU A 1 102 ? 2.325 -9.487 -0.105 1.00 92.88 102 LEU A O 1
ATOM 829 N N . ASP A 1 103 ? 1.508 -7.756 -1.264 1.00 92.94 103 ASP A N 1
ATOM 830 C CA . ASP A 1 103 ? 1.743 -8.308 -2.599 1.00 92.94 103 ASP A CA 1
ATOM 831 C C . ASP A 1 103 ? 2.613 -7.322 -3.380 1.00 92.94 103 ASP A C 1
ATOM 833 O O . ASP A 1 103 ? 2.166 -6.225 -3.713 1.00 92.94 103 ASP A O 1
ATOM 837 N N . ILE A 1 104 ? 3.870 -7.688 -3.617 1.00 87.69 104 ILE A N 1
ATOM 838 C CA . ILE A 1 104 ? 4.828 -6.894 -4.382 1.00 87.69 104 ILE A CA 1
ATOM 839 C C . ILE A 1 104 ? 5.156 -7.654 -5.660 1.00 87.69 104 ILE A C 1
ATOM 841 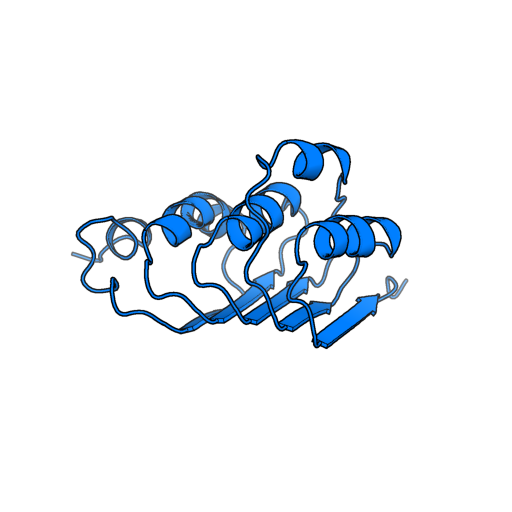O O . ILE A 1 104 ? 5.758 -8.731 -5.639 1.00 87.69 104 ILE A O 1
ATOM 845 N N . ARG A 1 105 ? 4.765 -7.079 -6.798 1.00 87.50 105 ARG A N 1
ATOM 846 C CA . ARG A 1 105 ? 5.039 -7.644 -8.123 1.00 87.50 105 ARG A CA 1
ATOM 847 C C . ARG A 1 105 ? 5.766 -6.637 -8.987 1.00 87.50 105 ARG A C 1
ATOM 849 O O . ARG A 1 105 ? 5.304 -5.507 -9.141 1.00 87.50 105 ARG A O 1
ATOM 856 N N . GLY A 1 106 ? 6.838 -7.077 -9.621 1.00 78.06 106 GLY A N 1
ATOM 857 C CA . GLY A 1 106 ? 7.641 -6.266 -10.526 1.00 78.06 106 GLY A CA 1
ATOM 858 C C . GLY A 1 106 ? 9.113 -6.294 -10.142 1.00 78.06 106 GLY A C 1
ATOM 859 O O . GLY A 1 106 ? 9.581 -7.234 -9.512 1.00 78.06 106 GLY A O 1
ATOM 860 N N . HIS A 1 107 ? 9.854 -5.264 -10.530 1.00 68.62 107 HIS A N 1
ATOM 861 C CA . HIS A 1 107 ? 11.308 -5.227 -10.380 1.00 68.62 107 HIS A CA 1
ATOM 862 C C . HIS A 1 107 ? 11.744 -4.480 -9.113 1.00 68.62 107 HIS A C 1
ATOM 864 O O . HIS A 1 107 ? 12.363 -3.425 -9.216 1.00 68.62 107 HIS A O 1
ATOM 870 N N . CYS A 1 108 ? 11.407 -4.998 -7.930 1.00 72.69 108 CYS A N 1
ATOM 871 C CA . CYS A 1 108 ? 12.206 -4.722 -6.732 1.00 72.69 108 CYS A CA 1
ATOM 872 C C . CYS A 1 108 ? 13.069 -5.950 -6.442 1.00 72.69 108 CYS A C 1
ATOM 874 O O . CYS A 1 108 ? 12.615 -7.088 -6.631 1.00 72.69 108 CYS A O 1
ATOM 876 N N . ASP A 1 109 ? 14.308 -5.746 -6.015 1.00 76.88 109 ASP A N 1
ATOM 877 C CA . ASP A 1 109 ? 15.150 -6.868 -5.623 1.00 76.88 109 ASP A CA 1
ATOM 878 C C . ASP A 1 109 ? 14.680 -7.472 -4.286 1.00 76.88 109 ASP A C 1
ATOM 880 O O . ASP A 1 109 ? 13.817 -6.934 -3.578 1.00 76.88 109 ASP A O 1
ATOM 884 N N . LEU A 1 110 ? 15.206 -8.652 -3.965 1.00 81.88 110 LEU A N 1
ATOM 885 C CA . LEU A 1 110 ? 14.818 -9.361 -2.754 1.00 81.88 110 LEU A CA 1
ATOM 886 C C . LEU A 1 110 ? 15.205 -8.591 -1.483 1.00 81.88 110 LEU A C 1
ATOM 888 O O . LEU A 1 110 ? 14.424 -8.565 -0.536 1.00 81.88 110 LEU A O 1
ATOM 892 N N . ASN A 1 111 ? 16.371 -7.945 -1.447 1.00 81.94 111 ASN A N 1
ATOM 893 C CA . ASN A 1 111 ? 16.827 -7.182 -0.282 1.00 81.94 111 ASN A CA 1
ATOM 894 C C . ASN A 1 111 ? 15.928 -5.967 -0.033 1.00 81.94 111 ASN A C 1
ATOM 896 O O . ASN A 1 111 ? 15.610 -5.641 1.111 1.00 81.94 111 ASN A O 1
ATOM 900 N N . GLU A 1 112 ? 15.479 -5.321 -1.103 1.00 77.94 112 GLU A N 1
ATOM 901 C CA . GLU A 1 112 ? 14.520 -4.224 -1.052 1.00 77.94 112 GLU A CA 1
ATOM 902 C C . GLU A 1 112 ? 13.181 -4.700 -0.485 1.00 77.94 112 GLU A C 1
ATOM 904 O O . GLU A 1 112 ? 12.667 -4.104 0.465 1.00 77.94 112 GLU A O 1
ATOM 909 N N . CYS A 1 113 ? 12.659 -5.824 -0.986 1.00 83.50 113 CYS A N 1
ATOM 910 C CA . CYS A 1 113 ? 11.455 -6.450 -0.442 1.00 83.50 113 CYS A CA 1
ATOM 911 C C . CYS A 1 113 ? 11.619 -6.777 1.051 1.00 83.50 113 CYS A C 1
ATOM 913 O O . CYS A 1 113 ? 10.751 -6.440 1.856 1.00 83.50 113 CYS A O 1
ATOM 915 N N . LEU A 1 114 ? 12.745 -7.381 1.441 1.00 85.69 114 LEU A N 1
ATOM 916 C CA . LEU A 1 114 ? 13.036 -7.724 2.836 1.00 85.69 114 LEU A CA 1
ATOM 917 C C . LEU A 1 114 ? 13.098 -6.483 3.734 1.00 85.69 114 LEU A C 1
ATOM 919 O O . LEU A 1 114 ? 12.611 -6.527 4.863 1.00 85.69 114 LEU A O 1
ATOM 923 N N . SER A 1 115 ? 13.617 -5.361 3.227 1.00 83.12 115 SER A N 1
ATOM 924 C CA . SER A 1 115 ? 13.638 -4.096 3.969 1.00 83.12 115 SER A CA 1
ATOM 925 C C . SER A 1 115 ? 12.243 -3.517 4.218 1.00 83.12 115 SER A C 1
ATOM 927 O O . SER A 1 115 ? 12.028 -2.848 5.221 1.00 83.12 115 SER A O 1
ATOM 929 N N . ILE A 1 116 ? 11.266 -3.783 3.349 1.00 83.38 116 ILE A N 1
ATOM 930 C CA . ILE A 1 116 ? 9.869 -3.384 3.581 1.00 83.38 116 ILE A CA 1
ATOM 931 C C . ILE A 1 116 ? 9.234 -4.325 4.606 1.00 83.38 116 ILE A C 1
ATOM 933 O O . ILE A 1 116 ? 8.605 -3.872 5.561 1.00 83.38 116 ILE A O 1
ATOM 937 N N . VAL A 1 117 ? 9.449 -5.632 4.434 1.00 87.81 117 VAL A N 1
ATOM 938 C CA . VAL A 1 117 ? 8.912 -6.683 5.311 1.00 87.81 117 VAL A CA 1
ATOM 939 C C . VAL A 1 117 ? 9.383 -6.518 6.759 1.00 87.81 117 VAL A C 1
ATOM 941 O O . VAL A 1 117 ? 8.611 -6.761 7.686 1.00 87.81 117 VAL A O 1
ATOM 944 N N . SER A 1 118 ? 10.608 -6.030 6.984 1.00 87.69 118 SER A N 1
ATOM 945 C CA . SER A 1 118 ? 11.114 -5.762 8.337 1.00 87.69 118 SER A CA 1
ATOM 946 C C . SER A 1 118 ? 10.332 -4.680 9.094 1.00 87.69 118 SER A C 1
ATOM 948 O O . SER A 1 118 ? 10.519 -4.538 10.295 1.00 87.69 118 SER A O 1
ATOM 950 N N . HIS A 1 119 ? 9.461 -3.922 8.418 1.00 86.44 119 HIS A N 1
ATOM 951 C CA . HIS A 1 119 ? 8.604 -2.894 9.019 1.00 86.44 119 HIS A CA 1
ATOM 952 C C . HIS A 1 119 ? 7.131 -3.339 9.141 1.00 86.44 119 HIS A C 1
ATOM 954 O O . HIS A 1 119 ? 6.289 -2.560 9.590 1.00 86.44 119 HIS A O 1
ATOM 960 N N . THR A 1 120 ? 6.805 -4.584 8.770 1.00 88.88 120 THR A N 1
ATOM 961 C CA . THR A 1 120 ? 5.445 -5.155 8.788 1.00 88.88 120 THR A CA 1
ATOM 962 C C . THR A 1 120 ? 5.382 -6.383 9.705 1.00 88.88 120 THR A C 1
ATOM 964 O O . THR A 1 120 ? 5.345 -7.521 9.245 1.00 88.88 120 THR A O 1
ATOM 967 N N . HIS A 1 121 ? 5.386 -6.189 11.026 1.00 86.12 121 HIS A N 1
ATOM 968 C CA . HIS A 1 121 ? 5.445 -7.311 11.982 1.00 86.12 121 HIS A CA 1
ATOM 969 C C . HIS A 1 121 ? 4.175 -8.174 12.045 1.00 86.12 121 HIS A C 1
ATOM 971 O O . HIS A 1 121 ? 4.221 -9.293 12.547 1.00 86.12 121 HIS A O 1
ATOM 977 N N . GLN A 1 122 ? 3.045 -7.672 11.544 1.00 90.94 122 GLN A N 1
ATOM 978 C CA . GLN A 1 122 ? 1.785 -8.421 11.466 1.00 90.94 122 GLN A CA 1
ATOM 979 C C . GLN A 1 122 ? 1.632 -9.194 10.148 1.00 90.94 122 GLN A C 1
ATOM 981 O O . GLN A 1 122 ? 0.589 -9.805 9.908 1.00 90.94 122 GLN A O 1
ATOM 986 N N . LEU A 1 123 ? 2.656 -9.174 9.287 1.00 94.06 123 LEU A N 1
ATOM 987 C CA . LEU A 1 123 ? 2.604 -9.797 7.975 1.00 94.06 123 LEU A CA 1
ATOM 988 C C . LEU A 1 123 ? 2.432 -11.314 8.106 1.00 94.06 123 LEU A C 1
ATOM 990 O O . LEU A 1 123 ? 3.333 -12.029 8.535 1.00 94.06 123 LEU A O 1
ATOM 994 N N . SER A 1 124 ? 1.269 -11.803 7.690 1.00 95.06 124 SER A N 1
ATOM 995 C CA . SER A 1 124 ? 0.936 -13.231 7.638 1.00 95.06 124 SER A CA 1
ATOM 996 C C . SER A 1 124 ? 0.949 -13.774 6.211 1.00 95.06 124 SER A C 1
ATOM 998 O O . SER A 1 124 ? 1.000 -14.985 6.005 1.00 95.06 124 SER A O 1
ATOM 1000 N N . HIS A 1 125 ? 0.919 -12.886 5.212 1.00 96.31 125 HIS A N 1
ATOM 1001 C CA . HIS A 1 125 ? 0.884 -13.266 3.809 1.00 96.31 125 HIS A CA 1
ATOM 1002 C C . HIS A 1 125 ? 1.732 -12.328 2.945 1.00 96.31 125 HIS A C 1
ATOM 1004 O O . HIS A 1 125 ? 1.359 -11.177 2.706 1.00 96.31 125 HIS A O 1
ATOM 1010 N N . LEU A 1 126 ? 2.835 -12.853 2.410 1.00 94.12 126 LEU A N 1
ATOM 1011 C CA . LEU A 1 126 ? 3.701 -12.166 1.454 1.00 94.12 126 LEU A CA 1
ATOM 1012 C C . LEU A 1 126 ? 3.595 -12.825 0.079 1.00 94.12 126 LEU A C 1
ATOM 1014 O O . LEU A 1 126 ? 3.796 -14.029 -0.059 1.00 94.12 126 LEU A O 1
ATOM 1018 N N . VAL A 1 127 ? 3.333 -12.022 -0.946 1.00 92.94 127 VAL A N 1
ATOM 1019 C CA . VAL A 1 127 ? 3.564 -12.403 -2.341 1.00 92.94 127 VAL A CA 1
ATOM 1020 C C . VAL A 1 127 ? 4.689 -11.533 -2.859 1.00 92.94 127 VAL A C 1
ATOM 1022 O O . VAL A 1 127 ? 4.586 -10.310 -2.845 1.00 92.94 127 VAL A O 1
ATOM 1025 N N . TYR A 1 128 ? 5.752 -12.175 -3.322 1.00 90.31 128 TYR A N 1
ATOM 1026 C CA . TYR A 1 128 ? 6.855 -11.522 -4.003 1.00 90.31 128 TYR A CA 1
ATOM 1027 C C . TYR A 1 128 ? 7.019 -12.169 -5.373 1.00 90.31 128 TYR A C 1
ATOM 1029 O O . TYR A 1 128 ? 7.225 -13.379 -5.474 1.00 90.31 128 TYR A O 1
ATOM 1037 N N . ILE A 1 129 ? 6.881 -11.371 -6.430 1.00 87.06 129 ILE A N 1
ATOM 1038 C CA . ILE A 1 129 ? 7.106 -11.820 -7.804 1.00 87.06 129 ILE A CA 1
ATOM 1039 C C . ILE A 1 129 ? 8.055 -10.835 -8.467 1.00 87.06 129 ILE A C 1
ATOM 1041 O O . ILE A 1 129 ? 7.640 -9.749 -8.878 1.00 87.06 129 ILE A O 1
ATOM 1045 N N . GLN A 1 130 ? 9.310 -11.251 -8.614 1.00 81.31 130 GLN A N 1
ATOM 1046 C CA . GLN A 1 130 ? 10.274 -10.541 -9.437 1.00 81.31 130 GLN A CA 1
ATOM 1047 C C . GLN A 1 130 ? 9.991 -10.842 -10.908 1.00 81.31 130 GLN A C 1
ATOM 1049 O O . GLN A 1 130 ? 10.067 -11.990 -11.345 1.00 81.31 130 GLN A O 1
ATOM 1054 N N . THR A 1 131 ? 9.648 -9.823 -11.688 1.00 71.38 131 THR A N 1
ATOM 1055 C CA . THR A 1 131 ? 9.693 -9.947 -13.148 1.00 71.38 131 THR A CA 1
ATOM 1056 C C . THR A 1 131 ? 11.107 -9.603 -13.588 1.00 71.38 131 THR A C 1
ATOM 1058 O O . THR A 1 131 ? 11.636 -8.592 -13.153 1.00 71.38 131 THR A O 1
ATOM 1061 N N . ASN A 1 132 ? 11.746 -10.441 -14.402 1.00 58.31 132 ASN A N 1
ATOM 1062 C CA . ASN A 1 132 ? 13.008 -10.083 -15.053 1.00 58.31 132 ASN A CA 1
ATOM 1063 C C . ASN A 1 132 ? 12.711 -9.282 -16.324 1.00 58.31 132 ASN A C 1
ATOM 1065 O O . ASN A 1 132 ? 11.646 -9.478 -16.918 1.00 58.31 132 ASN A O 1
ATOM 1069 N N . PRO A 1 133 ? 13.611 -8.379 -16.757 1.00 54.34 133 PRO A N 1
ATOM 1070 C CA . PRO A 1 133 ? 13.378 -7.630 -17.978 1.00 54.34 133 PRO A CA 1
ATOM 1071 C C . PRO A 1 133 ? 13.367 -8.635 -19.124 1.00 54.34 133 PRO A C 1
ATOM 1073 O O . PRO A 1 133 ? 14.301 -9.420 -19.278 1.00 54.34 133 PRO A O 1
ATOM 1076 N N . ILE A 1 134 ? 12.281 -8.645 -19.893 1.00 51.16 134 ILE A N 1
ATOM 1077 C CA . ILE A 1 134 ? 12.294 -9.290 -21.201 1.00 51.16 134 ILE A CA 1
ATOM 1078 C C . ILE A 1 134 ? 13.245 -8.424 -22.032 1.00 51.16 134 ILE A C 1
ATOM 1080 O O . ILE A 1 134 ? 12.947 -7.249 -22.253 1.00 51.16 134 ILE A O 1
ATOM 1084 N N . HIS A 1 135 ? 14.425 -8.970 -22.333 1.00 42.56 135 HIS A N 1
ATOM 1085 C CA . HIS A 1 135 ? 15.439 -8.340 -23.179 1.00 42.56 135 HIS A CA 1
ATOM 1086 C C . HIS A 1 135 ? 14.898 -8.041 -24.577 1.00 42.56 135 HIS A C 1
ATOM 1088 O O . HIS A 1 135 ? 14.136 -8.885 -25.103 1.00 42.56 135 HIS A O 1
#